Protein AF-A0A7J2SU45-F1 (afdb_monomer)

Structure (mmCIF, N/CA/C/O backbone):
data_AF-A0A7J2SU45-F1
#
_entry.id   AF-A0A7J2SU45-F1
#
loop_
_atom_site.group_PDB
_atom_site.id
_atom_site.type_symbol
_atom_site.label_atom_id
_atom_site.label_alt_id
_atom_site.label_comp_id
_atom_site.label_asym_id
_atom_site.label_entity_id
_atom_site.label_seq_id
_atom_site.pdbx_PDB_ins_code
_atom_site.Cartn_x
_atom_site.Cartn_y
_atom_site.Cartn_z
_atom_sit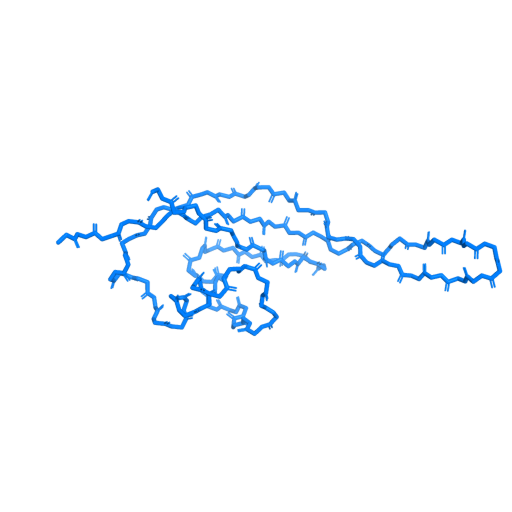e.occupancy
_atom_site.B_iso_or_equiv
_atom_site.auth_seq_id
_atom_site.auth_comp_id
_atom_site.auth_asym_id
_atom_site.auth_atom_id
_atom_site.pdbx_PDB_model_num
ATOM 1 N N . MET A 1 1 ? -14.319 6.656 22.396 1.00 55.38 1 MET A N 1
ATOM 2 C CA . MET A 1 1 ? -14.126 7.490 21.192 1.00 55.38 1 MET A CA 1
ATOM 3 C C . MET A 1 1 ? -13.512 6.606 20.132 1.00 55.38 1 MET A C 1
ATOM 5 O O . MET A 1 1 ? -12.475 6.014 20.406 1.00 55.38 1 MET A O 1
ATOM 9 N N . ILE A 1 2 ? -14.185 6.438 18.998 1.00 63.06 2 ILE A N 1
ATOM 10 C CA . ILE A 1 2 ? -13.616 5.725 17.853 1.00 63.06 2 ILE A CA 1
ATOM 11 C C . ILE A 1 2 ? -12.693 6.723 17.152 1.00 63.06 2 ILE A C 1
ATOM 13 O O . ILE A 1 2 ? -13.113 7.845 16.884 1.00 63.06 2 ILE A O 1
ATOM 17 N N . LYS A 1 3 ? -11.423 6.357 16.960 1.00 73.31 3 LYS A N 1
ATOM 18 C CA . LYS A 1 3 ? -10.481 7.158 16.176 1.00 73.31 3 LYS A CA 1
ATOM 19 C C . LYS A 1 3 ? -10.607 6.745 14.718 1.00 73.31 3 LYS A C 1
ATOM 21 O O . LYS A 1 3 ? -10.368 5.583 14.389 1.00 73.31 3 LYS A O 1
ATOM 26 N N . GLU A 1 4 ? -10.992 7.694 13.879 1.00 81.50 4 GLU A N 1
ATOM 27 C CA . GLU A 1 4 ? -11.031 7.528 12.432 1.00 81.50 4 GLU A CA 1
ATOM 28 C C . GLU A 1 4 ? -9.668 7.898 11.842 1.00 81.50 4 GLU A C 1
ATOM 30 O O . GLU A 1 4 ? -9.053 8.893 12.228 1.00 81.50 4 GLU A O 1
ATOM 35 N N . ILE A 1 5 ? -9.178 7.074 10.921 1.00 78.56 5 ILE A N 1
ATOM 36 C CA . ILE A 1 5 ? -7.907 7.267 10.226 1.00 78.56 5 ILE A CA 1
ATOM 37 C C . ILE A 1 5 ? -8.215 7.374 8.738 1.00 78.56 5 ILE A C 1
ATOM 39 O O . ILE A 1 5 ? -8.766 6.443 8.145 1.00 78.56 5 ILE A O 1
ATOM 43 N N . THR A 1 6 ? -7.833 8.492 8.122 1.00 81.88 6 THR A N 1
ATOM 44 C CA . THR A 1 6 ? -7.950 8.663 6.671 1.00 81.88 6 THR A CA 1
ATOM 45 C C . THR A 1 6 ? -6.676 8.164 6.002 1.00 81.88 6 THR A C 1
ATOM 47 O O . THR A 1 6 ? -5.585 8.668 6.267 1.00 81.88 6 THR A O 1
ATOM 50 N N . VAL A 1 7 ? -6.806 7.170 5.126 1.00 80.12 7 VAL A N 1
ATOM 51 C CA . VAL A 1 7 ? -5.700 6.578 4.369 1.00 80.12 7 VAL A CA 1
ATOM 52 C C . VAL A 1 7 ? -5.865 6.919 2.891 1.00 80.12 7 VAL A C 1
ATOM 54 O O . VAL A 1 7 ? -6.809 6.476 2.236 1.00 80.12 7 VAL A O 1
ATOM 57 N N . ARG A 1 8 ? -4.923 7.698 2.361 1.00 81.44 8 ARG A N 1
ATOM 58 C CA . ARG A 1 8 ? -4.749 7.971 0.933 1.00 81.44 8 ARG A CA 1
ATOM 59 C C . ARG A 1 8 ? -3.831 6.939 0.304 1.00 81.44 8 ARG A C 1
ATOM 61 O O . ARG A 1 8 ? -2.767 6.628 0.843 1.00 81.44 8 ARG A O 1
ATOM 68 N N . ILE A 1 9 ? -4.229 6.441 -0.855 1.00 81.25 9 ILE A N 1
ATOM 69 C CA . ILE A 1 9 ? -3.548 5.367 -1.563 1.00 81.25 9 ILE A CA 1
ATOM 70 C C . ILE A 1 9 ? -3.051 5.894 -2.891 1.00 81.25 9 ILE A C 1
ATOM 72 O O . ILE A 1 9 ? -3.819 6.415 -3.699 1.00 81.25 9 ILE A O 1
ATOM 76 N N . TYR A 1 10 ? -1.766 5.692 -3.133 1.00 81.69 10 TYR A N 1
ATOM 77 C CA . TYR A 1 10 ? -1.111 6.040 -4.374 1.00 81.69 10 TYR A CA 1
ATOM 78 C C . TYR A 1 10 ? -0.590 4.783 -5.055 1.00 81.69 10 TYR A C 1
ATOM 80 O O . TYR A 1 10 ? 0.054 3.937 -4.431 1.00 81.69 10 TYR A O 1
ATOM 88 N N . LEU A 1 11 ? -0.832 4.697 -6.357 1.00 83.25 11 LEU A N 1
ATOM 89 C CA . LEU A 1 11 ? -0.160 3.754 -7.239 1.00 83.25 11 LEU A CA 1
ATOM 90 C C . LEU A 1 11 ? 1.019 4.464 -7.881 1.00 83.25 11 LEU A C 1
ATOM 92 O O . LEU A 1 11 ? 0.838 5.489 -8.537 1.00 83.25 11 LEU A O 1
ATOM 96 N N . CYS A 1 12 ? 2.214 3.937 -7.669 1.00 81.69 12 CYS A N 1
ATOM 97 C CA . CYS A 1 12 ? 3.441 4.543 -8.141 1.00 81.69 12 CYS A CA 1
ATOM 98 C C . CYS A 1 12 ? 4.124 3.634 -9.158 1.00 81.69 12 CYS A C 1
ATOM 100 O O . CYS A 1 12 ? 4.326 2.454 -8.891 1.00 81.69 12 CYS A O 1
ATOM 102 N N . ASP A 1 13 ? 4.500 4.180 -10.309 1.00 79.50 13 ASP A N 1
ATOM 103 C CA . ASP A 1 13 ? 5.324 3.481 -11.296 1.00 79.50 13 ASP A CA 1
ATOM 104 C C . ASP A 1 13 ? 6.804 3.773 -11.020 1.00 79.50 13 ASP A C 1
ATOM 106 O O . ASP A 1 13 ? 7.186 4.942 -10.885 1.00 79.50 13 ASP A O 1
ATOM 110 N N . TYR A 1 14 ? 7.649 2.739 -10.960 1.00 72.00 14 TYR A N 1
ATOM 111 C CA . TYR A 1 14 ? 9.099 2.936 -10.976 1.00 72.00 14 TYR A CA 1
ATOM 112 C C . TYR A 1 14 ? 9.547 3.389 -12.364 1.00 72.00 14 TYR A C 1
ATOM 114 O O . TYR A 1 14 ? 9.404 2.656 -13.343 1.00 72.00 14 TYR A O 1
ATOM 122 N N . ILE A 1 15 ? 10.131 4.584 -12.439 1.00 69.88 15 ILE A N 1
ATOM 123 C CA . ILE A 1 15 ? 10.753 5.096 -13.657 1.00 69.88 15 ILE A CA 1
ATOM 124 C C . ILE A 1 15 ? 12.230 5.325 -13.383 1.00 69.88 15 ILE A C 1
ATOM 126 O O . ILE A 1 15 ? 12.603 6.215 -12.617 1.00 69.88 15 ILE A O 1
ATOM 130 N N . GLU A 1 16 ? 13.079 4.533 -14.026 1.00 66.25 16 GLU A N 1
ATOM 131 C CA . GLU A 1 16 ? 14.515 4.778 -14.040 1.00 66.25 16 GLU A CA 1
ATOM 132 C C . GLU A 1 16 ? 14.789 6.014 -14.899 1.00 66.25 16 GLU A C 1
ATOM 134 O O . GLU A 1 16 ? 14.544 6.029 -16.106 1.00 66.25 16 GLU A O 1
ATOM 139 N N . LYS A 1 17 ? 15.257 7.092 -14.268 1.00 64.19 17 LYS A N 1
ATOM 140 C CA . LYS A 1 17 ? 15.816 8.238 -14.981 1.00 64.19 17 LYS A CA 1
ATOM 141 C C . LYS A 1 17 ? 17.326 8.189 -14.877 1.00 64.19 17 LYS A C 1
ATOM 143 O O . LYS A 1 17 ? 17.894 8.378 -13.800 1.00 64.19 17 LYS A O 1
ATOM 148 N N . GLU A 1 18 ? 17.972 8.020 -16.021 1.00 61.75 18 GLU A N 1
ATOM 149 C CA . GLU A 1 18 ? 19.390 8.315 -16.150 1.00 61.75 18 GLU A CA 1
ATOM 150 C C . GLU A 1 18 ? 19.608 9.823 -16.007 1.00 61.75 18 GLU A C 1
ATOM 152 O O . GLU A 1 18 ? 19.016 10.643 -16.716 1.00 61.75 18 GLU A O 1
ATOM 157 N N . LYS A 1 19 ? 20.453 10.200 -15.050 1.00 58.03 19 LYS A N 1
ATOM 158 C CA . LYS A 1 19 ? 21.009 11.545 -14.942 1.00 58.03 19 LYS A CA 1
ATOM 159 C C . LYS A 1 19 ? 22.504 11.460 -15.196 1.00 58.03 19 LYS A C 1
ATOM 161 O O . LYS A 1 19 ? 23.229 10.774 -14.477 1.00 58.03 19 LYS A O 1
ATOM 166 N N . THR A 1 20 ? 22.968 12.212 -16.184 1.00 51.06 20 THR A N 1
ATOM 167 C CA . THR A 1 20 ? 24.395 12.405 -16.437 1.00 51.06 20 THR A CA 1
ATOM 168 C C . THR A 1 20 ? 24.815 13.722 -15.793 1.00 51.06 20 THR A C 1
ATOM 170 O O . THR A 1 20 ? 24.414 14.797 -16.235 1.00 51.06 20 THR A O 1
ATOM 173 N N . LEU A 1 21 ? 25.600 13.651 -14.719 1.00 54.88 21 LEU A N 1
ATOM 174 C CA . LEU A 1 21 ? 26.202 14.819 -14.069 1.00 54.88 21 LEU A CA 1
ATOM 175 C C . LEU A 1 21 ? 27.711 14.735 -14.261 1.00 54.88 21 LEU A C 1
ATOM 177 O O . LEU A 1 21 ? 28.319 13.793 -13.762 1.00 54.88 21 LEU A O 1
ATOM 181 N N . ALA A 1 22 ? 28.283 15.697 -14.996 1.00 57.22 22 ALA A N 1
ATOM 182 C CA . ALA A 1 22 ? 29.721 15.987 -15.101 1.00 57.22 22 ALA A CA 1
ATOM 183 C C . ALA A 1 22 ? 30.646 14.766 -14.859 1.00 57.22 22 ALA A C 1
ATOM 185 O O . ALA A 1 22 ? 31.403 14.734 -13.891 1.00 57.22 22 ALA A O 1
ATOM 186 N N . SER A 1 23 ? 30.544 13.753 -15.733 1.00 57.50 23 SER A N 1
ATOM 187 C CA . SER A 1 23 ? 31.343 12.508 -15.747 1.00 57.50 23 SER A CA 1
ATOM 188 C C . SER A 1 23 ? 30.901 11.336 -14.850 1.00 57.50 23 SER A C 1
ATOM 190 O O . SER A 1 23 ? 31.644 10.362 -14.733 1.00 57.50 23 SER A O 1
ATOM 192 N N . ARG A 1 24 ? 29.693 11.346 -14.270 1.00 55.38 24 ARG A N 1
ATOM 193 C CA . ARG A 1 24 ? 29.082 10.163 -13.625 1.00 55.38 24 ARG A CA 1
ATOM 194 C C . ARG A 1 24 ? 27.716 9.839 -14.232 1.00 55.38 24 ARG A C 1
ATOM 196 O O . ARG A 1 24 ? 26.860 10.717 -14.342 1.00 55.38 24 ARG A O 1
ATOM 203 N N . HIS A 1 25 ? 27.525 8.570 -14.598 1.00 56.81 25 HIS A N 1
ATOM 204 C CA . HIS A 1 25 ? 26.211 8.015 -14.919 1.00 56.81 25 HIS A CA 1
ATOM 205 C C . HIS A 1 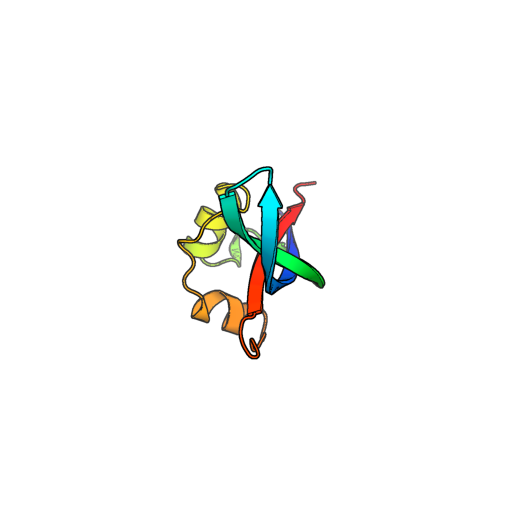25 ? 25.546 7.621 -13.603 1.00 56.81 25 HIS A C 1
ATOM 207 O O . HIS A 1 25 ? 26.088 6.809 -12.854 1.00 56.81 25 HIS A O 1
ATOM 213 N N . MET A 1 26 ? 24.409 8.237 -13.293 1.00 51.12 26 MET A N 1
ATOM 214 C CA . MET A 1 26 ? 23.618 7.907 -12.114 1.00 51.12 26 MET A CA 1
ATOM 215 C C . MET A 1 26 ? 22.221 7.506 -12.581 1.00 51.12 26 MET A C 1
ATOM 217 O O . MET A 1 26 ? 21.517 8.309 -13.193 1.00 51.12 26 MET A O 1
ATOM 221 N N . VAL A 1 27 ? 21.819 6.269 -12.295 1.00 51.31 27 VAL A N 1
ATOM 222 C CA . VAL A 1 27 ? 20.433 5.829 -12.474 1.00 51.31 27 VAL A CA 1
ATOM 223 C C . VAL A 1 27 ? 19.694 6.173 -11.188 1.00 51.31 27 VAL A C 1
ATOM 225 O O . VAL A 1 27 ? 20.058 5.701 -10.112 1.00 51.31 27 VAL A O 1
ATOM 228 N N . SER A 1 28 ? 18.702 7.056 -11.275 1.00 51.53 28 SER A N 1
ATOM 229 C CA . SER A 1 28 ? 17.829 7.390 -10.153 1.00 51.53 28 SER A CA 1
ATOM 230 C C . SER A 1 28 ? 16.421 6.935 -10.489 1.00 51.53 28 SER A C 1
ATOM 232 O O . SER A 1 28 ? 15.834 7.378 -11.476 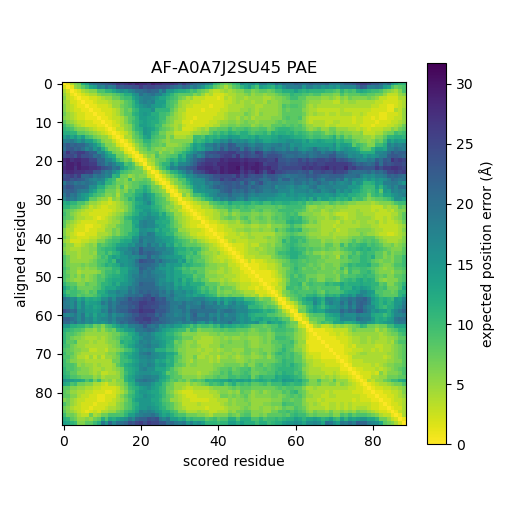1.00 51.53 28 SER A O 1
ATOM 234 N N . SER A 1 29 ? 15.876 6.050 -9.664 1.00 55.09 29 SER A N 1
ATOM 235 C CA . SER A 1 29 ? 14.498 5.601 -9.801 1.00 55.09 29 SER A CA 1
ATOM 236 C C . SER A 1 29 ? 13.573 6.643 -9.178 1.00 55.09 29 SER A C 1
ATOM 238 O O . SER A 1 29 ? 13.644 6.913 -7.979 1.00 55.09 29 SER A O 1
ATOM 240 N N . ILE A 1 30 ? 12.717 7.259 -9.990 1.00 61.97 30 ILE A N 1
ATOM 241 C CA . ILE A 1 30 ? 11.664 8.160 -9.523 1.00 61.97 30 ILE A CA 1
ATOM 242 C C . ILE A 1 30 ? 10.353 7.383 -9.555 1.00 61.97 30 ILE A C 1
ATOM 244 O O . ILE A 1 30 ? 9.953 6.882 -10.604 1.00 61.97 30 ILE A O 1
ATOM 248 N N . GLY A 1 31 ? 9.672 7.307 -8.415 1.00 65.75 31 GLY A N 1
ATOM 249 C CA . GLY A 1 31 ? 8.296 6.835 -8.367 1.00 65.75 31 GLY 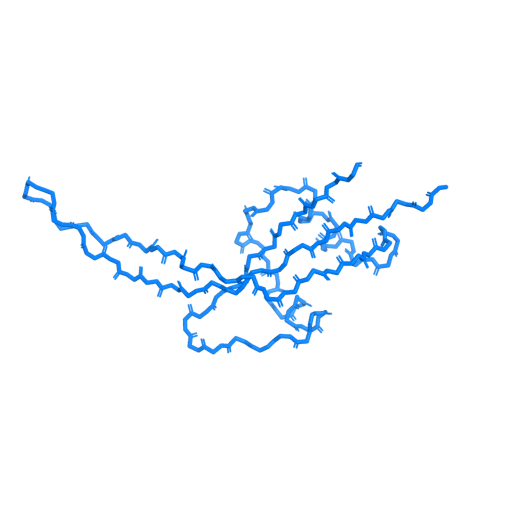A CA 1
ATOM 250 C C . GLY A 1 31 ? 7.335 7.918 -8.846 1.00 65.75 31 GLY A C 1
ATOM 251 O O . GLY A 1 31 ? 7.180 8.933 -8.162 1.00 65.75 31 GLY A O 1
ATOM 252 N N . ILE A 1 32 ? 6.684 7.734 -9.998 1.00 75.81 32 ILE A N 1
ATOM 253 C CA . ILE A 1 32 ? 5.563 8.603 -10.390 1.00 75.81 32 ILE A CA 1
ATOM 254 C C . ILE A 1 32 ? 4.297 8.059 -9.746 1.00 75.81 32 ILE A C 1
ATOM 256 O O . ILE A 1 32 ? 3.747 7.062 -10.199 1.00 7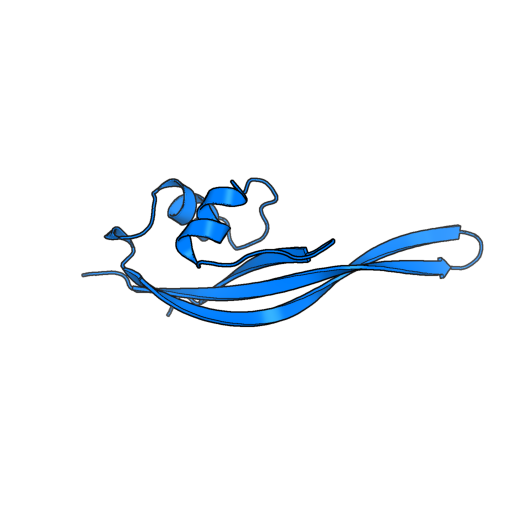5.81 32 ILE A O 1
ATOM 260 N N . CYS A 1 33 ? 3.840 8.732 -8.693 1.00 80.88 33 CYS A N 1
ATOM 261 C CA . CYS A 1 33 ? 2.665 8.347 -7.925 1.00 80.88 33 CYS A CA 1
ATOM 262 C C . CYS A 1 33 ? 1.394 9.025 -8.444 1.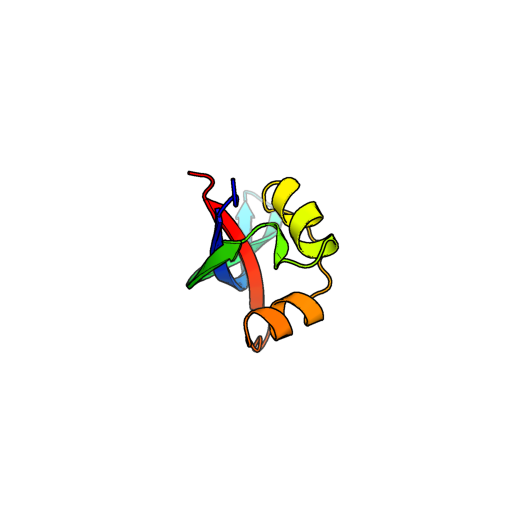00 80.88 33 CYS A C 1
ATOM 264 O O . CYS A 1 33 ? 1.348 10.246 -8.600 1.00 80.88 33 CYS A O 1
ATOM 266 N N . ARG A 1 34 ? 0.342 8.235 -8.661 1.00 82.19 34 ARG A N 1
ATOM 267 C CA . ARG A 1 34 ? -1.017 8.696 -8.960 1.00 82.19 34 ARG A CA 1
ATOM 268 C C . ARG A 1 34 ? -1.929 8.363 -7.791 1.00 82.19 34 ARG A C 1
ATOM 270 O O . ARG A 1 34 ? -1.877 7.248 -7.277 1.00 82.19 34 ARG A O 1
ATOM 277 N N . ASP A 1 35 ? -2.750 9.327 -7.386 1.00 84.88 35 ASP A N 1
ATOM 278 C CA . ASP A 1 35 ? -3.807 9.089 -6.405 1.00 84.88 35 ASP A CA 1
ATOM 279 C C . ASP A 1 35 ? -4.785 8.055 -6.971 1.00 84.88 35 ASP A C 1
ATOM 281 O O . ASP A 1 35 ? -5.206 8.152 -8.129 1.00 84.88 35 ASP A O 1
ATOM 285 N N . LYS A 1 36 ? -5.056 7.015 -6.186 1.00 82.94 36 LYS A N 1
ATOM 286 C CA . LYS A 1 36 ? -5.931 5.914 -6.580 1.00 82.94 36 LYS A CA 1
ATOM 287 C C . LYS A 1 36 ? -7.260 6.007 -5.859 1.00 82.94 36 LYS A C 1
ATOM 289 O O . LYS A 1 36 ? -8.305 5.972 -6.504 1.00 82.94 36 LYS A O 1
ATOM 294 N N . GLU A 1 37 ? -7.209 6.069 -4.536 1.00 84.19 37 GLU A N 1
ATOM 295 C CA . GLU A 1 37 ? -8.389 6.179 -3.693 1.00 84.19 37 GLU A CA 1
ATOM 296 C C . GLU A 1 37 ? -8.023 6.701 -2.302 1.00 84.19 37 GLU A C 1
ATOM 298 O O . GLU A 1 37 ? -6.870 6.655 -1.869 1.00 84.19 37 GLU A O 1
ATOM 303 N N . THR A 1 38 ? -9.036 7.172 -1.583 1.00 84.81 38 THR A N 1
ATOM 304 C CA . THR A 1 38 ? -8.947 7.527 -0.168 1.00 84.81 38 THR A CA 1
ATOM 305 C C . THR A 1 38 ? -10.007 6.735 0.582 1.00 84.81 38 THR A C 1
ATOM 307 O O . THR A 1 38 ? -11.172 6.749 0.184 1.00 84.81 38 THR A O 1
ATOM 310 N N . ARG A 1 39 ? -9.621 6.057 1.664 1.00 82.31 39 ARG A N 1
ATOM 311 C CA . ARG A 1 39 ? -10.554 5.341 2.541 1.00 82.31 39 ARG A CA 1
ATOM 312 C C . ARG A 1 39 ? -10.395 5.789 3.981 1.00 82.31 39 ARG A C 1
ATOM 314 O O . ARG A 1 39 ? -9.284 6.032 4.446 1.00 82.31 39 ARG A O 1
ATOM 321 N N . VAL A 1 40 ? -11.521 5.868 4.675 1.00 84.12 40 VAL A N 1
ATOM 322 C CA . VAL A 1 40 ? -11.569 6.120 6.112 1.00 84.12 40 VAL A CA 1
ATOM 323 C C . VAL A 1 40 ? -11.770 4.784 6.804 1.00 84.12 40 VAL A C 1
ATO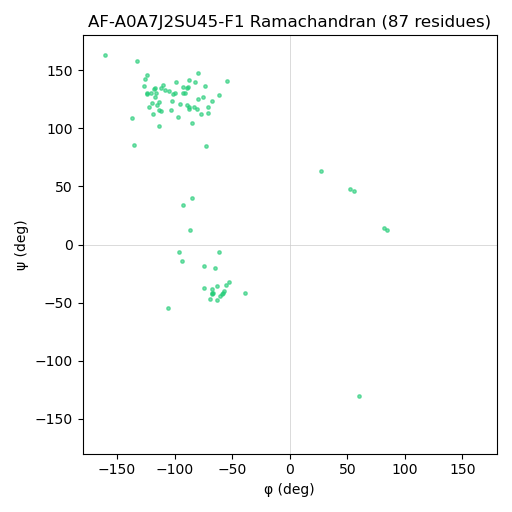M 325 O O . VAL A 1 40 ? -12.636 4.004 6.410 1.00 84.12 40 VAL A O 1
ATOM 328 N N . PHE A 1 41 ? -10.946 4.521 7.808 1.00 78.88 41 PHE A N 1
ATOM 329 C CA . PHE A 1 41 ? -11.031 3.317 8.617 1.00 78.88 41 PHE A CA 1
ATOM 330 C C . PHE A 1 41 ? -11.163 3.679 10.084 1.00 78.88 41 PHE A C 1
ATOM 332 O O . PHE A 1 41 ? -10.521 4.617 10.562 1.00 78.88 41 PHE A O 1
ATOM 339 N N . ASN A 1 42 ? -11.914 2.871 10.824 1.00 81.12 42 ASN A N 1
ATOM 340 C CA . ASN A 1 42 ? -11.834 2.897 12.273 1.00 81.12 42 ASN A CA 1
ATOM 341 C C . ASN A 1 42 ? -10.526 2.227 12.709 1.00 81.12 42 ASN A C 1
ATOM 343 O O . ASN A 1 42 ? -10.189 1.148 12.215 1.00 81.12 42 ASN A O 1
ATOM 347 N N . GLU A 1 43 ? -9.801 2.817 13.668 1.00 76.44 43 GLU A N 1
ATOM 348 C CA . GLU A 1 43 ? -8.547 2.238 14.186 1.00 76.44 43 GLU A CA 1
ATOM 349 C C . GLU A 1 43 ? -8.741 0.775 14.636 1.00 76.44 43 GLU A C 1
ATOM 351 O O . GLU A 1 43 ? -7.842 -0.041 14.484 1.00 76.44 43 GLU A O 1
ATOM 356 N N . SER A 1 44 ? -9.926 0.411 15.133 1.00 76.56 44 SER A N 1
ATOM 357 C CA . SER A 1 44 ? -10.260 -0.948 15.580 1.00 76.56 44 SER A CA 1
ATOM 358 C C . SER A 1 44 ? -10.500 -1.969 14.462 1.00 76.56 44 SER A C 1
ATOM 360 O O . SER A 1 44 ? -10.477 -3.165 14.740 1.00 76.56 44 SER A O 1
ATOM 362 N N . GLU A 1 45 ? -10.765 -1.528 13.232 1.00 74.62 45 GLU A N 1
ATOM 363 C CA . GLU A 1 45 ? -11.065 -2.405 12.086 1.00 74.62 45 GLU A CA 1
ATOM 364 C C . GLU A 1 45 ? -9.821 -2.734 11.256 1.00 74.62 45 GLU A C 1
ATOM 366 O O . GLU A 1 45 ? -9.831 -3.659 10.444 1.00 74.62 45 GLU A O 1
ATOM 371 N N . LEU A 1 46 ? -8.732 -1.992 11.463 1.00 72.00 46 LEU A N 1
ATOM 372 C CA . LEU A 1 46 ? -7.489 -2.215 10.748 1.00 72.00 46 LEU A CA 1
ATOM 373 C C . LEU A 1 46 ? -6.672 -3.350 11.383 1.00 72.00 46 LEU A C 1
ATOM 375 O O . LEU A 1 46 ? -6.546 -3.419 12.610 1.00 72.00 46 LEU A O 1
ATOM 379 N N . PRO A 1 47 ? -6.035 -4.212 10.568 1.00 72.50 47 PRO A N 1
ATOM 380 C CA . PRO A 1 47 ? -5.084 -5.192 11.072 1.00 72.50 47 PRO A CA 1
ATOM 381 C C . PRO A 1 47 ? -3.983 -4.513 11.895 1.00 72.50 47 PRO A C 1
ATOM 383 O O . PRO A 1 47 ? -3.477 -3.454 11.515 1.00 72.50 47 PRO A O 1
ATOM 386 N N . LYS A 1 48 ? -3.566 -5.136 13.005 1.00 73.19 48 LYS A N 1
ATOM 387 C CA . LYS A 1 48 ? -2.528 -4.581 13.897 1.00 73.19 48 LYS A CA 1
ATOM 388 C C . LYS A 1 48 ? -1.221 -4.272 13.165 1.00 73.19 48 LYS A C 1
ATOM 390 O O . LYS A 1 48 ? -0.572 -3.277 13.484 1.00 73.19 48 LYS A O 1
ATOM 395 N N . ASP A 1 49 ? -0.865 -5.086 12.177 1.00 68.50 49 ASP A N 1
ATOM 396 C CA . ASP A 1 49 ? 0.330 -4.879 11.357 1.00 68.50 49 ASP A CA 1
ATOM 397 C C . ASP A 1 49 ? 0.196 -3.639 10.475 1.00 68.50 49 ASP A C 1
ATOM 399 O O . ASP A 1 49 ? 1.111 -2.816 10.425 1.00 68.50 49 ASP A O 1
ATOM 403 N N . LEU A 1 50 ? -0.986 -3.428 9.885 1.00 70.88 50 LEU A N 1
ATOM 404 C CA . LEU A 1 50 ? -1.281 -2.212 9.138 1.00 70.88 50 LEU A CA 1
ATOM 405 C C . LEU A 1 50 ? -1.222 -0.995 10.064 1.00 70.88 50 LEU A C 1
ATOM 407 O O . LEU A 1 50 ? -0.528 -0.040 9.752 1.00 70.88 50 LEU A O 1
ATOM 411 N N . LEU A 1 51 ? -1.851 -1.043 11.242 1.00 70.88 51 LEU A N 1
ATOM 412 C CA . LEU A 1 51 ? -1.801 0.043 12.233 1.00 70.88 51 LEU A CA 1
ATOM 413 C C . LEU A 1 51 ? -0.377 0.400 12.663 1.00 70.88 51 LEU A C 1
ATOM 415 O O . LEU A 1 51 ? -0.059 1.575 12.849 1.00 70.88 51 LEU A O 1
ATOM 419 N N . ARG A 1 52 ? 0.486 -0.602 12.839 1.00 69.62 52 ARG A N 1
ATOM 420 C CA . ARG A 1 52 ? 1.885 -0.394 13.221 1.00 69.62 52 ARG A CA 1
ATOM 421 C C . ARG A 1 52 ? 2.669 0.299 12.107 1.00 69.62 52 ARG A C 1
ATOM 423 O O . ARG A 1 52 ? 3.422 1.223 12.397 1.00 69.62 52 ARG A O 1
ATOM 430 N N . VAL A 1 53 ? 2.457 -0.105 10.856 1.00 64.50 53 VAL A N 1
ATOM 431 C CA . VAL A 1 53 ? 3.058 0.530 9.671 1.00 64.50 53 VAL A CA 1
ATOM 432 C C . VAL A 1 53 ? 2.515 1.942 9.474 1.00 64.50 53 VAL A C 1
ATOM 434 O O . VAL A 1 53 ? 3.274 2.877 9.223 1.00 64.50 53 VAL A O 1
ATOM 437 N N . LEU A 1 54 ? 1.210 2.114 9.668 1.00 64.12 54 LEU A N 1
ATOM 438 C CA . LEU A 1 54 ? 0.539 3.399 9.601 1.00 64.12 54 LEU A CA 1
ATOM 439 C C . LEU A 1 54 ? 1.145 4.385 10.626 1.00 64.12 54 LEU A C 1
ATOM 441 O O . LEU A 1 54 ? 1.487 5.516 10.282 1.00 64.12 54 LEU A O 1
ATOM 445 N N . LYS A 1 55 ? 1.421 3.931 11.855 1.00 64.06 55 LYS A N 1
ATOM 446 C CA . LYS A 1 55 ? 2.092 4.736 12.896 1.00 64.06 55 LYS A CA 1
ATOM 447 C C . LYS A 1 55 ? 3.541 5.129 12.559 1.00 64.06 55 LYS A C 1
ATOM 449 O O . LYS A 1 55 ? 4.035 6.103 13.121 1.00 64.06 55 LYS A O 1
ATOM 454 N N . LEU A 1 56 ? 4.215 4.439 11.633 1.00 62.16 56 LEU A N 1
ATOM 455 C CA . LEU A 1 56 ? 5.604 4.722 11.230 1.00 62.16 56 LEU A CA 1
ATOM 456 C C . LEU A 1 56 ? 5.740 5.790 10.121 1.00 62.16 56 LEU A C 1
ATOM 458 O O . LEU A 1 56 ? 6.830 5.978 9.591 1.00 62.16 56 LEU A O 1
ATOM 462 N N . ARG A 1 57 ? 4.671 6.536 9.797 1.00 55.00 57 ARG A N 1
ATOM 463 C CA . ARG A 1 57 ? 4.696 7.697 8.877 1.00 55.00 57 ARG A CA 1
ATOM 464 C C . ARG A 1 57 ? 5.255 7.407 7.471 1.00 55.00 57 ARG A C 1
ATOM 466 O O . ARG A 1 57 ? 5.969 8.220 6.896 1.00 55.00 57 ARG A O 1
ATOM 473 N N . GLY A 1 58 ? 4.808 6.309 6.863 1.00 52.00 58 GLY A N 1
ATOM 474 C CA . GLY A 1 58 ? 4.583 6.284 5.409 1.00 52.00 58 GLY A CA 1
ATOM 475 C C . GLY A 1 58 ? 5.783 6.038 4.490 1.00 52.00 58 GLY A C 1
ATOM 476 O O . GLY A 1 58 ? 5.639 6.224 3.283 1.00 52.00 58 GLY A O 1
ATOM 477 N N . GLU A 1 59 ? 6.923 5.575 4.999 1.00 50.53 59 GLU A N 1
ATOM 478 C CA . GLU A 1 59 ? 8.001 5.043 4.154 1.00 50.53 59 GLU A CA 1
ATOM 479 C C . GLU A 1 59 ? 8.522 3.749 4.754 1.00 50.53 59 GLU A C 1
ATOM 481 O O . GLU A 1 59 ? 9.452 3.739 5.554 1.00 50.53 59 GLU A O 1
ATOM 486 N N . VAL A 1 60 ? 7.870 2.638 4.419 1.00 45.50 60 VAL A N 1
ATOM 487 C CA . VAL A 1 60 ? 8.334 1.342 4.894 1.00 45.50 60 VAL A CA 1
ATOM 488 C C . VAL A 1 60 ? 8.257 0.329 3.759 1.00 45.50 60 VAL A C 1
ATOM 490 O O . VAL A 1 60 ? 7.179 -0.112 3.376 1.00 45.50 60 VAL A O 1
ATOM 493 N N . GLU A 1 61 ? 9.430 -0.067 3.261 1.00 45.81 61 GLU A N 1
ATOM 494 C CA . GLU A 1 61 ? 9.639 -1.266 2.432 1.00 45.81 61 GLU A CA 1
ATOM 495 C C . GLU A 1 61 ? 9.257 -2.567 3.176 1.00 45.81 61 GLU A C 1
ATOM 497 O O . GLU A 1 61 ? 9.223 -3.639 2.585 1.00 45.81 61 GLU A O 1
ATOM 502 N N . VAL A 1 62 ? 8.927 -2.485 4.473 1.00 45.69 62 VAL A N 1
ATOM 503 C CA . VAL A 1 62 ? 8.540 -3.599 5.366 1.00 45.69 62 VAL A CA 1
ATOM 504 C C . VAL A 1 62 ? 7.045 -3.908 5.238 1.00 45.69 62 VAL A C 1
ATOM 506 O O . VAL A 1 62 ? 6.339 -4.120 6.223 1.00 45.69 62 VAL A O 1
ATOM 509 N N . PHE A 1 63 ? 6.527 -3.867 4.016 1.00 61.88 63 PHE A N 1
ATOM 510 C CA . PHE A 1 63 ? 5.118 -4.095 3.771 1.00 61.88 63 PHE A CA 1
ATOM 511 C C . PHE A 1 63 ? 4.874 -5.514 3.243 1.00 61.88 63 PHE A C 1
ATOM 513 O O . PHE A 1 63 ? 5.496 -5.931 2.267 1.00 61.88 63 PHE A O 1
ATOM 520 N N . ASP A 1 64 ? 3.931 -6.238 3.855 1.00 64.62 64 ASP A N 1
ATOM 521 C CA . ASP A 1 64 ? 3.369 -7.453 3.262 1.00 64.62 64 ASP A CA 1
ATOM 522 C C . ASP A 1 64 ? 2.458 -7.047 2.103 1.00 64.62 64 ASP A C 1
ATOM 524 O O . ASP A 1 64 ? 1.250 -6.859 2.267 1.00 64.62 64 ASP A O 1
ATOM 528 N N . LYS A 1 65 ? 3.080 -6.853 0.936 1.00 69.44 65 LYS A N 1
ATOM 529 C CA . LYS A 1 65 ? 2.465 -6.414 -0.322 1.00 69.44 65 LYS A CA 1
ATOM 530 C C . LYS A 1 65 ? 1.090 -7.038 -0.564 1.00 69.44 65 LYS A C 1
ATOM 532 O O . LYS A 1 65 ? 0.181 -6.320 -0.977 1.00 69.44 65 LYS A O 1
ATOM 537 N N . GLU A 1 66 ? 0.916 -8.323 -0.281 1.00 73.75 66 GLU A N 1
ATOM 538 C CA . GLU A 1 66 ? -0.341 -9.026 -0.530 1.00 73.75 66 GLU A CA 1
ATOM 539 C C . GLU A 1 66 ? -1.472 -8.537 0.379 1.00 73.75 66 GLU A C 1
ATOM 541 O O . GLU A 1 66 ? -2.595 -8.347 -0.090 1.00 73.75 66 GLU A O 1
ATOM 546 N N . LEU A 1 67 ? -1.188 -8.236 1.649 1.00 74.38 67 LEU A N 1
ATOM 547 C CA . LEU A 1 67 ? -2.200 -7.770 2.597 1.00 74.38 67 LEU A CA 1
ATOM 548 C C . LEU A 1 67 ? -2.857 -6.452 2.153 1.00 74.38 67 LEU A C 1
ATOM 550 O O . LEU A 1 67 ? -4.080 -6.343 2.213 1.00 74.38 67 LEU A O 1
ATOM 554 N N . CYS A 1 68 ? -2.097 -5.454 1.684 1.00 73.94 68 CYS A N 1
ATOM 555 C CA . CYS A 1 68 ? -2.708 -4.194 1.224 1.00 73.94 68 CYS A CA 1
ATOM 556 C C . CYS A 1 68 ? -3.389 -4.361 -0.118 1.00 73.94 68 CYS A C 1
ATOM 558 O O . CYS A 1 68 ? -4.441 -3.765 -0.327 1.00 73.94 68 CYS A O 1
ATOM 560 N N . LEU A 1 69 ? -2.813 -5.154 -1.023 1.00 77.06 69 LEU A N 1
ATOM 561 C CA . LEU A 1 69 ? -3.466 -5.427 -2.298 1.00 77.06 69 LEU A CA 1
ATOM 562 C C . LEU A 1 69 ? -4.842 -6.055 -2.069 1.00 77.06 69 LEU A C 1
ATOM 564 O O . LEU A 1 69 ? -5.814 -5.602 -2.666 1.00 77.06 69 LEU A O 1
ATOM 568 N N . ASN A 1 70 ? -4.953 -6.984 -1.121 1.00 78.81 70 ASN A N 1
ATOM 569 C CA . ASN A 1 70 ? -6.227 -7.584 -0.736 1.00 78.81 70 ASN A CA 1
ATOM 570 C C . ASN A 1 70 ? -7.156 -6.594 -0.015 1.00 78.81 70 ASN A C 1
ATOM 572 O O . ASN A 1 70 ? -8.326 -6.480 -0.375 1.00 78.81 70 ASN A O 1
ATOM 576 N N . LEU A 1 71 ? -6.650 -5.838 0.965 1.00 76.81 71 LEU A N 1
ATOM 577 C CA . LEU A 1 71 ? -7.457 -4.901 1.761 1.00 76.81 71 LEU A CA 1
ATOM 578 C C . LEU A 1 71 ? -8.052 -3.770 0.907 1.00 76.81 71 LEU A C 1
ATOM 580 O O . LEU A 1 71 ? -9.187 -3.337 1.122 1.00 76.81 71 LEU A O 1
ATOM 584 N N . PHE A 1 72 ? -7.303 -3.315 -0.094 1.00 76.81 72 PHE A N 1
ATOM 585 C CA . PHE A 1 72 ? -7.743 -2.271 -1.013 1.00 76.81 72 PHE A CA 1
ATOM 586 C C . PHE A 1 72 ? -8.334 -2.814 -2.314 1.00 76.81 72 PHE A C 1
ATOM 588 O O . PHE A 1 72 ? -8.921 -2.048 -3.073 1.00 76.81 72 PHE A O 1
ATOM 595 N N . ASN A 1 73 ? -8.277 -4.130 -2.531 1.00 81.88 73 ASN A N 1
ATOM 596 C CA . ASN A 1 73 ? -8.665 -4.785 -3.779 1.00 81.88 73 ASN A CA 1
ATOM 597 C C . ASN A 1 73 ? -7.960 -4.162 -5.000 1.00 81.88 73 ASN A C 1
ATOM 599 O O . ASN A 1 73 ? -8.578 -3.794 -6.002 1.00 81.88 73 ASN A O 1
ATOM 603 N N . ILE A 1 74 ? -6.645 -3.988 -4.877 1.00 79.06 74 ILE A N 1
ATOM 604 C CA . ILE A 1 74 ? -5.778 -3.396 -5.892 1.00 79.06 74 ILE A CA 1
ATOM 605 C C . ILE A 1 74 ? -4.918 -4.501 -6.500 1.00 79.06 74 ILE A C 1
ATOM 607 O O . ILE A 1 74 ? -4.288 -5.269 -5.786 1.00 79.06 74 ILE A O 1
ATOM 611 N N . ALA A 1 75 ? -4.835 -4.534 -7.828 1.00 81.06 75 ALA A N 1
ATOM 612 C CA . ALA A 1 75 ? -3.850 -5.325 -8.554 1.00 81.06 75 ALA A CA 1
ATOM 613 C C . ALA A 1 75 ? -2.765 -4.393 -9.108 1.00 81.06 75 ALA A C 1
ATOM 615 O O . ALA A 1 75 ? -3.081 -3.366 -9.711 1.00 81.06 75 ALA A O 1
ATOM 616 N N . LEU A 1 76 ? -1.493 -4.744 -8.905 1.00 79.38 76 LEU A N 1
ATOM 617 C CA . LEU A 1 76 ? -0.370 -4.021 -9.509 1.00 79.38 76 LEU A CA 1
ATOM 618 C C . LEU A 1 76 ? -0.054 -4.587 -10.882 1.00 79.38 76 LEU A C 1
ATOM 620 O O . LEU A 1 76 ? -0.074 -5.803 -11.074 1.00 79.38 76 LEU A O 1
ATOM 624 N N . VAL A 1 77 ? 0.293 -3.704 -11.813 1.00 80.44 77 VAL A N 1
ATOM 625 C CA . VAL A 1 77 ? 0.696 -4.077 -13.169 1.00 80.44 77 VAL A CA 1
ATOM 626 C C . VAL A 1 77 ? 2.137 -3.632 -13.405 1.00 80.44 77 VAL A C 1
ATOM 628 O O . VAL A 1 77 ? 2.504 -2.505 -13.086 1.00 80.44 77 VAL A O 1
ATOM 631 N N . GLY A 1 78 ? 2.964 -4.512 -13.974 1.00 79.38 78 GLY A N 1
ATOM 632 C CA . GLY A 1 78 ? 4.360 -4.199 -14.294 1.00 79.38 78 GLY A CA 1
ATOM 633 C C . GLY A 1 78 ? 5.184 -3.821 -13.058 1.00 79.38 78 GLY A C 1
ATOM 634 O O . GLY A 1 78 ? 5.151 -4.522 -12.048 1.00 79.38 78 GLY A O 1
ATOM 635 N N . ASN A 1 79 ? 5.901 -2.696 -13.136 1.00 76.75 79 ASN A N 1
ATOM 636 C CA . ASN A 1 79 ? 6.799 -2.202 -12.084 1.00 76.75 79 ASN A CA 1
ATOM 637 C C . ASN A 1 79 ? 6.110 -1.229 -11.112 1.00 76.75 79 ASN A C 1
ATOM 639 O O . ASN A 1 79 ? 6.723 -0.275 -10.627 1.00 76.75 79 ASN A O 1
ATOM 643 N N . GLN A 1 80 ? 4.822 -1.441 -10.845 1.00 79.56 80 GLN A N 1
ATOM 644 C CA . GLN A 1 80 ? 4.073 -0.625 -9.897 1.00 79.56 80 GLN A CA 1
ATOM 645 C C . GLN A 1 80 ? 4.338 -1.022 -8.446 1.00 79.56 80 GLN A 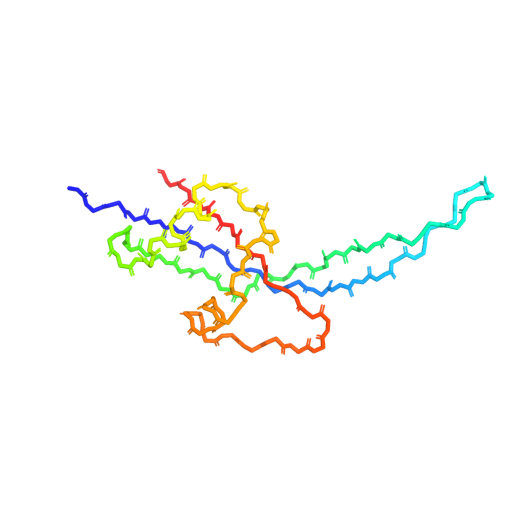C 1
ATOM 647 O O . GLN A 1 80 ? 4.510 -2.199 -8.117 1.00 79.56 80 GLN A O 1
ATOM 652 N N . TYR A 1 81 ? 4.285 -0.030 -7.563 1.00 77.00 81 TYR A N 1
ATOM 653 C CA . TYR A 1 81 ? 4.275 -0.193 -6.115 1.00 77.00 81 TYR A CA 1
ATOM 654 C C . TYR A 1 81 ? 3.177 0.663 -5.474 1.00 77.00 81 TYR A C 1
ATOM 656 O O . TYR A 1 81 ? 2.696 1.639 -6.053 1.00 77.00 81 TYR A O 1
ATOM 664 N N . LEU A 1 82 ? 2.759 0.275 -4.271 1.00 77.25 82 LEU A N 1
ATOM 665 C CA . LEU A 1 82 ? 1.795 1.027 -3.473 1.00 77.25 82 LEU A CA 1
ATOM 666 C C . LEU A 1 82 ? 2.520 1.985 -2.538 1.00 77.25 82 LEU A C 1
ATOM 668 O O . LEU A 1 82 ? 3.458 1.592 -1.846 1.00 77.25 82 LEU A O 1
ATOM 672 N N . LYS A 1 83 ? 2.027 3.218 -2.459 1.00 78.50 83 LYS A N 1
ATOM 673 C CA . LYS A 1 83 ? 2.390 4.167 -1.407 1.00 78.50 83 LYS A CA 1
ATOM 674 C C . LYS A 1 83 ? 1.134 4.571 -0.650 1.00 78.50 83 LYS A C 1
ATOM 676 O O . LYS A 1 83 ? 0.138 4.955 -1.251 1.00 78.50 83 LYS A O 1
ATOM 681 N N . LEU A 1 84 ? 1.190 4.493 0.673 1.00 77.19 84 LEU A N 1
ATOM 682 C CA . LEU A 1 84 ? 0.092 4.870 1.557 1.00 77.19 84 LEU A CA 1
ATOM 683 C C . LEU A 1 84 ? 0.472 6.140 2.309 1.00 77.19 84 LEU A C 1
ATOM 685 O O . LEU A 1 84 ? 1.597 6.265 2.796 1.00 77.19 84 LEU A O 1
ATOM 689 N N . LYS A 1 85 ? -0.464 7.078 2.421 1.00 76.44 85 LYS A N 1
ATOM 690 C CA . LYS A 1 85 ? -0.308 8.293 3.220 1.00 76.44 85 LYS A CA 1
ATOM 691 C C . LYS A 1 85 ? -1.479 8.414 4.175 1.00 76.44 85 LYS A C 1
ATOM 693 O O . LYS A 1 85 ? -2.622 8.227 3.779 1.00 76.44 85 LYS A O 1
ATOM 698 N N . ILE A 1 86 ? -1.188 8.765 5.416 1.00 75.12 86 ILE A N 1
ATOM 699 C CA . ILE A 1 86 ? -2.216 9.010 6.422 1.00 75.12 86 ILE A CA 1
ATOM 700 C C . ILE A 1 86 ? -2.444 10.497 6.538 1.00 75.12 86 ILE A C 1
ATOM 702 O O . ILE A 1 86 ? -1.493 11.282 6.546 1.00 75.12 86 ILE A O 1
ATOM 706 N N . GLU A 1 87 ? -3.708 10.852 6.669 1.00 71.44 87 GLU A N 1
ATOM 707 C CA . GLU A 1 87 ? -4.130 12.168 7.106 1.00 71.44 87 GLU A CA 1
ATOM 708 C C . GLU A 1 87 ? -4.799 11.973 8.470 1.00 71.44 87 GLU A C 1
ATOM 710 O O . GLU A 1 87 ? -5.900 11.433 8.572 1.00 71.44 87 GLU A O 1
ATOM 715 N N . GLU A 1 88 ? -4.061 12.305 9.532 1.00 62.88 88 GLU A N 1
ATOM 716 C CA . GLU A 1 88 ? -4.630 12.444 10.873 1.00 62.88 88 GLU A CA 1
ATOM 717 C C . GLU A 1 88 ? -5.389 13.783 10.897 1.00 62.88 88 GLU A C 1
ATOM 719 O O . GLU A 1 88 ? -4.820 14.802 10.492 1.00 62.88 88 GLU A O 1
ATOM 724 N N . GLN A 1 89 ? -6.667 13.767 11.296 1.00 52.72 89 GLN A N 1
ATOM 725 C CA . GLN A 1 89 ? -7.428 14.985 11.610 1.00 52.72 89 GLN A CA 1
ATOM 726 C C . GLN A 1 89 ? -7.084 15.492 13.010 1.00 52.72 89 GLN A C 1
ATOM 728 O O . GLN A 1 89 ? -6.918 14.645 13.920 1.00 52.72 89 GLN A O 1
#

Mean predicted aligned error: 9.93 Å

Sequence (89 aa):
MIKEITVRIYLCDYIEKEKTLASRHMVSSIGICRDKETRVFNESELPKDLLRVLKLRGEVEVFDKELCLNLFNIALVGNQYLKLKIEEQ

Radius of gyrat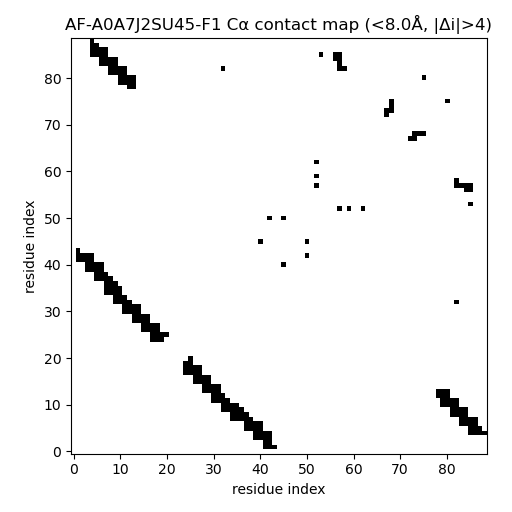ion: 15.9 Å; Cα contacts (8 Å, |Δi|>4): 131; chains: 1; bounding box: 46×25×38 Å

pLDDT: mean 70.28, std 11.05, range [45.5, 84.88]

Solvent-accessible surface area (backbone atoms only — not comparable to full-atom values): 5555 Å² total; per-residue (Å²): 133,87,53,70,40,38,38,37,35,25,48,19,39,65,39,79,41,78,45,80,53,98,93,43,86,41,79,45,72,45,68,56,65,41,84,71,52,73,50,76,39,48,64,88,76,49,55,70,68,56,52,54,51,60,72,63,72,59,77,66,93,87,56,68,63,65,60,54,27,61,76,68,70,51,84,79,65,89,65,44,46,82,46,55,42,77,50,81,129

Secondary structure (DSSP, 8-state):
-PPEEEEEEEEEEEEEEEEEETTEEEEEEEEEEEEEEEEEEETTTS-HHHHHHHHTTS--S---HHHHHHHHT----TTEEEEEEEE--

Foldseek 3Di:
DFFKKKKWKWKWAWDFDFDDDPPDTDTDTDTDIDTDDIDIDTLVVDDPVVNVVQVVAWDDPPDPQVVVCVVVVNDDDDRIDMTMGIDGD

Nearest PDB structures (foldseek):
  8c27-assembly1_A  TM=4.725E-01  e=2.269E+00  Streptococcus agalactiae
  4r7x-assembly2_B  TM=4.373E-01  e=1.308E+00  Homo sapiens
  4r7x-assembly1_A  TM=4.185E-01  e=1.308E+00  Homo sapiens
  7usy-assembly1_J  TM=3.746E-01  e=2.726E+00  Caenorhabditis elegans
  1uen-assembly1_A  TM=1.751E-01  e=6.421E+00  Homo sapiens